Protein AF-A0A954FAM7-F1 (afdb_monomer)

Radius of gyration: 17.49 Å; Cα contacts (8 Å, |Δi|>4): 63; chains: 1; bounding box: 30×53×27 Å

Sequence (87 aa):
MNQPSPSIDSTQAMELARTAVAEKKLSESALKNLQRWVTEPQYAPYQPALLKLIEDQEFQQLDTCFWEVIPFGTGGRRGLMSELGSA

Mean predicted aligned error: 10.23 Å

Solvent-accessible surface area (backbone atoms only — not comparable to full-atom values): 5408 Å² total; per-residue (Å²): 134,85,76,70,79,41,91,63,56,73,66,57,40,51,53,52,49,51,51,31,34,76,71,68,51,27,49,70,66,31,51,56,51,48,56,49,41,74,66,43,75,89,33,54,89,49,37,51,59,53,38,32,36,54,74,70,64,40,36,61,60,53,29,50,65,51,60,67,62,66,71,93,79,83,68,97,59,86,70,71,92,71,92,71,91,80,130

Secondary structure (DSSP, 8-state):
--PPPPSS-HHHHHHHHHHHHHTTSS-HHHHHHHHHHHHSGGGTTTHHHHHHHHHTT-HHHHHHHHHT---TTS--------S----

Structure (mmCIF, N/CA/C/O backbone):
data_AF-A0A954FAM7-F1
#
_entry.id   AF-A0A954FAM7-F1
#
loop_
_atom_site.group_PDB
_atom_site.id
_atom_site.type_symbol
_atom_site.label_atom_id
_atom_site.label_alt_id
_atom_site.label_comp_id
_atom_site.label_asym_id
_atom_site.label_entity_id
_atom_site.label_seq_id
_atom_site.pdbx_PDB_ins_code
_atom_site.Cartn_x
_atom_site.Cartn_y
_atom_site.Cartn_z
_atom_site.occupancy
_atom_site.B_iso_or_equiv
_atom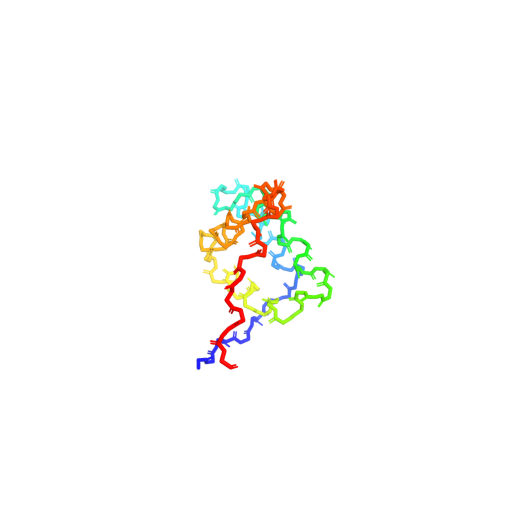_site.auth_seq_id
_atom_site.auth_comp_id
_atom_site.auth_asym_id
_atom_site.auth_atom_id
_atom_site.pdbx_PDB_model_num
ATOM 1 N N . MET A 1 1 ? -12.045 -12.179 -16.148 1.00 42.31 1 MET A N 1
ATOM 2 C CA . MET A 1 1 ? -12.177 -11.248 -15.008 1.00 42.31 1 MET A CA 1
ATOM 3 C C . MET A 1 1 ? -11.526 -9.944 -15.424 1.00 42.31 1 MET A C 1
ATOM 5 O O . MET A 1 1 ? -10.312 -9.831 -15.340 1.00 42.31 1 MET A O 1
ATOM 9 N N . ASN A 1 2 ? -12.307 -9.011 -15.967 1.00 47.94 2 ASN A N 1
ATOM 10 C CA . ASN A 1 2 ? -11.819 -7.674 -16.295 1.00 47.94 2 ASN A CA 1
ATOM 11 C C . ASN A 1 2 ? -11.907 -6.844 -15.017 1.00 47.94 2 ASN A C 1
ATOM 13 O O . ASN A 1 2 ? -12.970 -6.307 -14.718 1.00 47.94 2 ASN A O 1
ATOM 17 N N . GLN A 1 3 ? -10.828 -6.795 -14.237 1.00 56.28 3 GLN A N 1
ATOM 18 C CA . GLN A 1 3 ? -10.722 -5.748 -13.225 1.00 56.28 3 GLN A CA 1
ATOM 19 C C . GLN A 1 3 ? -1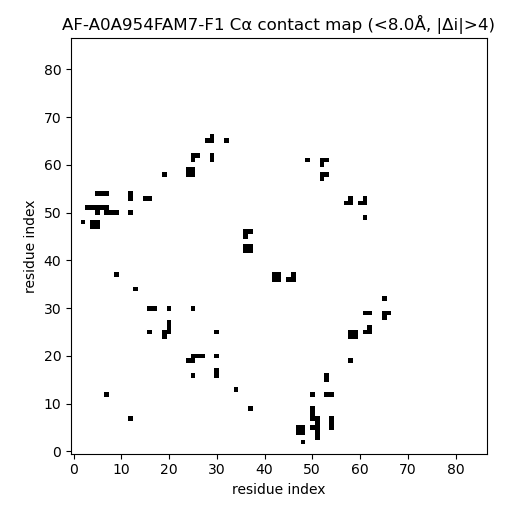0.696 -4.407 -13.978 1.00 56.28 3 GLN A C 1
ATOM 21 O O . GLN A 1 3 ? -9.939 -4.298 -14.949 1.00 56.28 3 GLN A O 1
ATOM 26 N N . PRO A 1 4 ? -11.552 -3.431 -13.627 1.00 66.69 4 PRO A N 1
ATOM 27 C CA . PRO A 1 4 ? -11.525 -2.123 -14.267 1.00 66.69 4 PRO A CA 1
ATOM 28 C C . PRO A 1 4 ? -10.128 -1.522 -14.130 1.00 66.69 4 PRO A C 1
ATOM 30 O O . PRO A 1 4 ? -9.493 -1.668 -13.085 1.00 66.69 4 PRO A O 1
ATOM 33 N N . SER A 1 5 ? -9.650 -0.854 -15.179 1.00 80.38 5 SER A N 1
ATOM 34 C CA . SER A 1 5 ? -8.438 -0.047 -15.073 1.00 80.38 5 SER A CA 1
ATOM 35 C C . SER A 1 5 ? -8.638 0.999 -13.972 1.00 80.38 5 SER A C 1
ATOM 37 O O . SER A 1 5 ? -9.712 1.605 -13.933 1.00 80.38 5 SER A O 1
ATOM 39 N N . PRO A 1 6 ? -7.652 1.206 -13.084 1.00 86.62 6 PRO A N 1
ATOM 40 C CA . PRO A 1 6 ? -7.750 2.254 -12.079 1.00 86.62 6 PRO A CA 1
ATOM 41 C C . PRO A 1 6 ? -7.886 3.613 -12.764 1.00 86.62 6 PRO A C 1
ATOM 43 O O . PRO A 1 6 ? -7.235 3.861 -13.784 1.00 86.62 6 PRO A O 1
ATOM 46 N N . SER A 1 7 ? -8.726 4.487 -12.212 1.00 92.25 7 SER A N 1
ATOM 47 C CA . SER A 1 7 ? -8.850 5.864 -12.716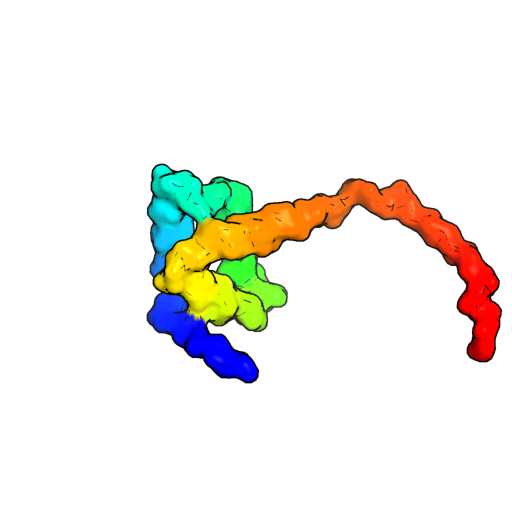 1.00 92.25 7 SER A CA 1
ATOM 48 C C . SER A 1 7 ? -7.852 6.832 -12.071 1.00 92.25 7 SER A C 1
ATOM 50 O O . SER A 1 7 ? -7.646 7.933 -12.583 1.00 92.25 7 SER A O 1
ATOM 52 N N . ILE A 1 8 ? -7.211 6.405 -10.979 1.00 92.69 8 ILE A N 1
ATOM 53 C CA . ILE A 1 8 ? -6.218 7.178 -10.229 1.00 92.69 8 ILE A CA 1
ATOM 54 C C . ILE A 1 8 ? -4.787 6.802 -10.617 1.00 92.69 8 ILE A C 1
ATOM 56 O O . ILE A 1 8 ? -4.501 5.654 -10.969 1.00 92.69 8 ILE A O 1
ATOM 60 N N . ASP A 1 9 ? -3.872 7.762 -10.501 1.00 93.50 9 ASP A N 1
ATOM 61 C CA . ASP A 1 9 ? -2.437 7.523 -10.660 1.00 93.50 9 ASP A CA 1
ATOM 62 C C . ASP A 1 9 ? -1.742 7.133 -9.337 1.00 93.50 9 ASP A C 1
ATOM 64 O O . ASP A 1 9 ? -2.336 7.111 -8.254 1.00 93.50 9 ASP A O 1
ATOM 68 N N . SER A 1 10 ? -0.446 6.813 -9.415 1.00 91.50 10 SER A N 1
ATOM 69 C CA . SER A 1 10 ? 0.362 6.458 -8.243 1.00 91.50 10 SER A CA 1
ATOM 70 C C . SER A 1 10 ? 0.486 7.590 -7.221 1.00 91.50 10 SER A C 1
ATOM 72 O O . SER A 1 10 ? 0.634 7.321 -6.032 1.00 91.50 10 SER A O 1
ATOM 74 N N . THR A 1 11 ? 0.448 8.849 -7.658 1.00 93.94 11 THR A N 1
ATOM 75 C CA . THR A 1 11 ? 0.581 10.013 -6.773 1.00 93.94 11 THR A CA 1
ATOM 76 C C . THR A 1 11 ? -0.678 10.165 -5.929 1.00 93.94 11 THR A C 1
ATOM 78 O O . THR A 1 11 ? -0.595 10.195 -4.702 1.00 93.94 11 THR A O 1
ATOM 81 N N . GLN A 1 12 ? -1.844 10.150 -6.577 1.00 95.12 12 GLN A N 1
ATOM 82 C CA . GLN A 1 12 ? -3.155 10.197 -5.934 1.00 95.12 12 GLN A CA 1
ATOM 83 C C . GLN A 1 12 ? -3.356 9.009 -4.991 1.00 95.12 12 GLN A C 1
ATOM 85 O O . GLN A 1 12 ? -3.805 9.174 -3.857 1.00 95.12 12 GLN A O 1
ATOM 90 N N . ALA A 1 13 ? -2.961 7.806 -5.415 1.00 94.44 13 ALA A N 1
ATOM 91 C CA . ALA A 1 13 ? -3.050 6.623 -4.570 1.00 94.44 13 ALA A CA 1
ATOM 92 C C . ALA A 1 13 ? -2.202 6.738 -3.293 1.00 94.44 13 ALA A C 1
ATOM 94 O O . ALA A 1 13 ? -2.638 6.322 -2.219 1.00 94.44 13 ALA A O 1
ATOM 95 N N . MET A 1 14 ? -1.014 7.345 -3.374 1.00 95.31 14 MET A N 1
ATOM 96 C CA . MET A 1 14 ? -0.171 7.582 -2.199 1.00 95.31 14 MET A CA 1
ATOM 97 C C . MET A 1 14 ? -0.765 8.624 -1.247 1.00 95.31 14 MET A C 1
ATOM 99 O O . MET A 1 14 ? -0.608 8.489 -0.033 1.00 95.31 14 MET A O 1
ATOM 103 N N . GLU A 1 15 ? -1.447 9.648 -1.759 1.00 96.19 15 GLU A N 1
ATOM 104 C CA . GLU A 1 15 ? -2.175 10.611 -0.925 1.00 96.19 15 GLU A CA 1
ATOM 105 C C . GLU A 1 15 ? -3.346 9.941 -0.194 1.00 96.19 15 GLU A C 1
ATOM 107 O O . GLU A 1 15 ? -3.461 10.068 1.028 1.00 96.19 15 GLU A O 1
ATOM 112 N N . LEU A 1 16 ? -4.154 9.148 -0.905 1.00 95.88 16 LEU A N 1
ATOM 113 C CA . LEU A 1 16 ? -5.260 8.382 -0.321 1.00 95.88 16 LEU A CA 1
ATO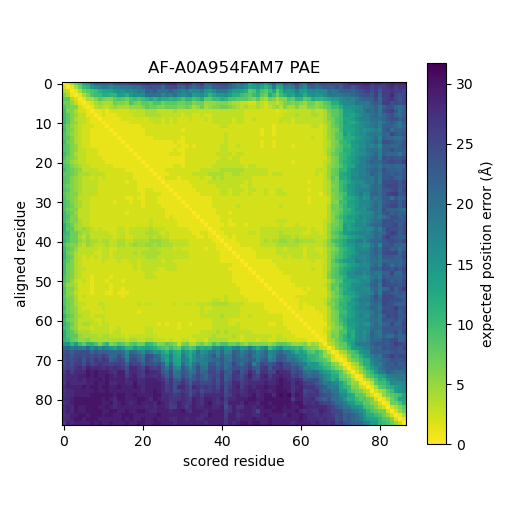M 114 C C . LEU A 1 16 ? -4.772 7.393 0.744 1.00 95.88 16 LEU A C 1
ATOM 116 O O . LEU A 1 16 ? -5.334 7.332 1.837 1.00 95.88 16 LEU A O 1
ATOM 120 N N . ALA A 1 17 ? -3.686 6.667 0.469 1.00 94.94 17 ALA A N 1
ATOM 121 C CA . ALA A 1 17 ? -3.101 5.731 1.422 1.00 94.94 17 ALA A CA 1
ATOM 122 C C . ALA A 1 17 ? -2.567 6.434 2.686 1.00 94.94 17 ALA A C 1
ATOM 124 O O . ALA A 1 17 ? -2.721 5.910 3.788 1.00 94.94 17 ALA A O 1
ATOM 125 N N . ARG A 1 18 ? -1.986 7.640 2.568 1.00 96.00 18 ARG A N 1
ATOM 126 C CA . ARG A 1 18 ? -1.571 8.446 3.736 1.00 96.00 18 ARG A CA 1
ATOM 127 C C . ARG A 1 18 ? -2.764 8.857 4.594 1.00 96.00 18 ARG A C 1
ATOM 129 O O . ARG A 1 18 ? -2.688 8.747 5.818 1.00 96.00 18 ARG A O 1
ATOM 136 N N . THR A 1 19 ? -3.857 9.288 3.968 1.00 96.69 19 THR A N 1
ATOM 137 C CA . THR A 1 19 ? -5.107 9.605 4.675 1.00 96.69 19 THR A CA 1
ATOM 138 C C . THR A 1 19 ? -5.663 8.368 5.379 1.00 96.69 19 THR A C 1
ATOM 140 O O . THR A 1 19 ? -5.986 8.435 6.562 1.00 96.69 19 THR A O 1
ATOM 143 N N . ALA A 1 20 ? -5.676 7.208 4.715 1.00 95.69 20 ALA A N 1
ATOM 144 C CA . ALA A 1 20 ? -6.131 5.952 5.310 1.00 95.69 20 ALA A CA 1
ATOM 145 C C . ALA A 1 20 ? -5.303 5.530 6.537 1.00 95.69 20 ALA A C 1
ATOM 147 O O . ALA A 1 20 ? -5.866 5.033 7.512 1.00 95.69 20 ALA A O 1
ATOM 148 N N . VAL A 1 21 ? -3.985 5.765 6.532 1.00 96.00 21 VAL A N 1
ATOM 149 C CA . VAL A 1 21 ? -3.130 5.554 7.714 1.00 96.00 21 VAL A CA 1
ATOM 150 C C . VAL A 1 21 ? -3.498 6.510 8.850 1.00 96.00 21 VAL A C 1
ATOM 152 O O . VAL A 1 21 ? -3.640 6.071 9.991 1.00 96.00 21 VAL A O 1
ATOM 155 N N . ALA A 1 22 ? -3.706 7.799 8.557 1.00 96.19 22 ALA A N 1
ATOM 156 C CA . ALA A 1 22 ? -4.124 8.781 9.563 1.00 96.19 22 ALA A CA 1
ATOM 157 C C . ALA A 1 22 ? -5.486 8.425 10.192 1.00 96.19 22 ALA A C 1
ATOM 159 O O . ALA A 1 22 ? -5.689 8.606 11.393 1.00 96.19 22 ALA A O 1
ATOM 160 N N . GLU A 1 23 ? -6.390 7.848 9.399 1.00 96.12 23 GLU A N 1
ATOM 161 C CA . GLU A 1 23 ? -7.692 7.332 9.835 1.00 96.12 23 GLU A CA 1
ATOM 162 C C . GLU A 1 23 ? -7.633 5.928 10.463 1.00 96.12 23 GLU A C 1
ATOM 164 O O . GLU A 1 23 ? -8.668 5.397 10.866 1.00 96.12 23 GLU A O 1
ATOM 169 N N . LYS A 1 24 ? -6.444 5.316 10.572 1.00 94.38 24 LYS A N 1
ATOM 170 C CA . LYS A 1 24 ? -6.228 3.946 11.081 1.00 94.38 24 LYS A CA 1
ATOM 171 C C . LYS A 1 24 ? -6.962 2.849 10.291 1.00 94.38 24 LYS A C 1
ATOM 173 O O . LYS A 1 24 ? -7.251 1.788 10.837 1.00 94.38 24 LYS A O 1
ATOM 178 N N . LYS A 1 25 ? -7.248 3.092 9.010 1.00 94.50 25 LYS A N 1
ATOM 179 C CA . LYS A 1 25 ? -7.820 2.115 8.063 1.00 94.50 25 LYS A CA 1
ATOM 180 C C . LYS A 1 25 ? -6.756 1.276 7.350 1.00 94.50 25 LYS A C 1
ATOM 182 O O . LYS A 1 25 ? -7.077 0.225 6.809 1.00 94.50 25 LYS A O 1
ATOM 187 N N . LEU A 1 26 ? -5.512 1.752 7.335 1.00 94.12 26 LEU A N 1
ATOM 188 C CA . LEU A 1 26 ?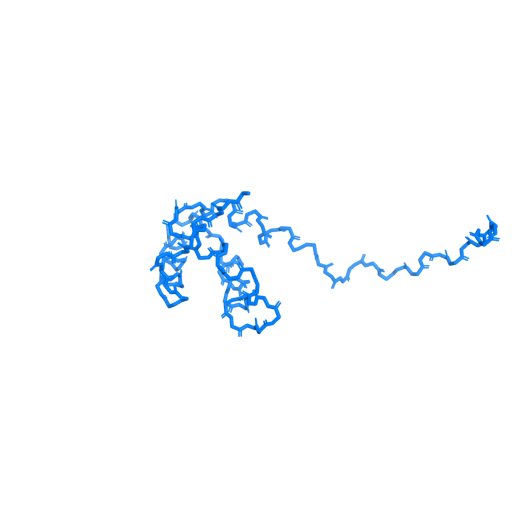 -4.351 1.096 6.735 1.00 94.12 26 LEU A CA 1
ATOM 189 C C . LEU A 1 26 ? -3.180 1.156 7.722 1.00 94.12 26 LEU A C 1
ATOM 191 O O . LEU A 1 26 ? -3.005 2.169 8.403 1.00 94.12 26 LEU A O 1
ATOM 195 N N . SER A 1 27 ? -2.359 0.108 7.810 1.00 93.69 27 SER A N 1
ATOM 196 C CA . SER A 1 27 ? -1.171 0.144 8.665 1.00 93.69 27 SER A CA 1
ATOM 197 C C . SER A 1 27 ? -0.049 0.997 8.058 1.00 93.69 27 SER A C 1
ATOM 199 O O . SER A 1 27 ? 0.134 1.077 6.840 1.00 93.69 27 SER A O 1
ATOM 201 N N . GLU A 1 28 ? 0.788 1.595 8.911 1.00 92.25 28 GLU A N 1
ATOM 202 C CA . GLU A 1 28 ? 2.006 2.285 8.456 1.00 92.25 28 GLU A CA 1
ATOM 203 C C . GLU A 1 28 ? 2.962 1.344 7.700 1.00 92.25 28 GLU A C 1
ATOM 205 O O . GLU A 1 28 ? 3.672 1.770 6.785 1.00 92.25 28 GLU A O 1
ATOM 210 N N . SER A 1 29 ? 2.990 0.057 8.064 1.00 90.44 29 SER A N 1
ATOM 211 C CA . SER A 1 29 ? 3.754 -0.980 7.360 1.00 90.44 29 SER A CA 1
ATOM 212 C C . SER A 1 29 ? 3.244 -1.210 5.941 1.00 90.44 29 SER A C 1
ATOM 214 O O . SER A 1 29 ? 4.053 -1.284 5.014 1.00 90.44 29 SER A O 1
ATOM 216 N N . ALA A 1 30 ? 1.925 -1.266 5.752 1.00 91.38 30 ALA A N 1
ATOM 217 C CA . ALA A 1 30 ? 1.326 -1.400 4.432 1.00 91.38 30 ALA A CA 1
ATOM 218 C C . ALA A 1 30 ? 1.624 -0.183 3.553 1.00 91.38 30 ALA A C 1
ATOM 220 O O . ALA A 1 30 ? 1.994 -0.359 2.397 1.00 91.38 30 ALA A O 1
ATOM 221 N N . LEU A 1 31 ? 1.592 1.038 4.101 1.00 93.38 31 LEU A N 1
ATOM 222 C CA . LEU A 1 31 ? 1.988 2.242 3.358 1.00 93.38 31 LEU A CA 1
ATOM 223 C C . LEU A 1 31 ? 3.453 2.186 2.883 1.00 93.38 31 LEU A C 1
ATOM 225 O O . LEU A 1 31 ? 3.749 2.550 1.744 1.00 93.38 31 LEU A O 1
ATOM 229 N N . LYS A 1 32 ? 4.376 1.701 3.726 1.00 91.62 32 LYS A N 1
ATOM 230 C CA . LYS A 1 32 ? 5.791 1.519 3.345 1.00 91.62 32 LYS A CA 1
ATOM 231 C C . LYS A 1 32 ? 5.958 0.476 2.239 1.00 91.62 32 LYS A C 1
ATOM 233 O O . LYS A 1 32 ? 6.735 0.693 1.310 1.00 91.62 32 LYS A O 1
ATOM 238 N N . ASN A 1 33 ? 5.235 -0.641 2.317 1.00 90.00 33 ASN A N 1
ATOM 239 C CA . ASN A 1 33 ? 5.262 -1.661 1.270 1.00 90.00 33 ASN A CA 1
ATOM 240 C C . ASN A 1 33 ? 4.646 -1.138 -0.032 1.00 90.00 33 ASN A C 1
ATOM 242 O O . ASN A 1 33 ? 5.258 -1.278 -1.087 1.00 90.00 33 ASN A O 1
ATOM 246 N N . LEU A 1 34 ? 3.508 -0.447 0.041 1.00 91.69 34 LEU A N 1
ATOM 247 C CA . LEU A 1 34 ? 2.867 0.181 -1.110 1.00 91.69 34 LEU A CA 1
ATOM 248 C C . LEU A 1 34 ? 3.825 1.127 -1.840 1.00 91.69 34 LEU A C 1
ATOM 250 O O . LEU A 1 34 ? 3.941 1.039 -3.059 1.00 91.69 34 LEU A O 1
ATOM 254 N N . GLN A 1 35 ? 4.575 1.957 -1.106 1.00 92.19 35 GLN A N 1
ATOM 255 C CA . GLN A 1 35 ? 5.573 2.857 -1.691 1.00 92.19 35 GLN A CA 1
ATOM 256 C C . GLN A 1 35 ? 6.612 2.104 -2.539 1.00 92.19 35 GLN A C 1
ATOM 258 O O . GLN A 1 35 ? 6.985 2.561 -3.619 1.00 92.19 35 GLN A O 1
ATOM 263 N N . ARG A 1 36 ? 7.062 0.931 -2.084 1.00 90.50 36 ARG A N 1
ATOM 264 C CA . ARG A 1 36 ? 7.989 0.082 -2.846 1.00 90.50 36 ARG A CA 1
ATOM 265 C C . ARG A 1 36 ? 7.329 -0.500 -4.091 1.00 90.50 36 ARG A C 1
ATOM 267 O O . ARG A 1 36 ? 7.938 -0.528 -5.153 1.00 90.50 36 ARG A O 1
ATOM 274 N N . TRP A 1 37 ? 6.069 -0.912 -3.988 1.00 92.38 37 TRP A N 1
ATOM 275 C CA . TRP A 1 37 ? 5.350 -1.555 -5.089 1.00 92.38 37 TRP A CA 1
ATOM 276 C C . TRP A 1 37 ? 4.974 -0.586 -6.214 1.00 92.38 37 TRP A C 1
ATOM 278 O O . TRP A 1 37 ? 4.973 -0.961 -7.385 1.00 92.38 37 TRP A O 1
ATOM 288 N N . VAL A 1 38 ? 4.717 0.680 -5.890 1.00 90.12 38 VAL A N 1
ATOM 289 C CA . VAL A 1 38 ? 4.454 1.707 -6.910 1.00 90.12 38 VAL A CA 1
ATOM 290 C C . VAL A 1 38 ? 5.729 2.268 -7.552 1.00 90.12 38 VAL A C 1
ATOM 292 O O . VAL A 1 38 ? 5.644 2.897 -8.601 1.00 90.12 38 VAL A O 1
ATOM 295 N N . THR A 1 39 ? 6.911 2.040 -6.964 1.00 88.62 39 THR A N 1
ATOM 296 C CA . THR A 1 39 ? 8.189 2.580 -7.472 1.00 88.62 39 THR A CA 1
ATOM 297 C C . THR A 1 39 ? 9.094 1.537 -8.125 1.00 88.62 39 THR A C 1
ATOM 299 O O . THR A 1 39 ? 9.746 1.844 -9.123 1.00 88.62 39 THR A O 1
ATOM 302 N N . GLU A 1 40 ? 9.157 0.310 -7.602 1.00 88.81 40 GLU A N 1
ATOM 303 C CA . GLU A 1 40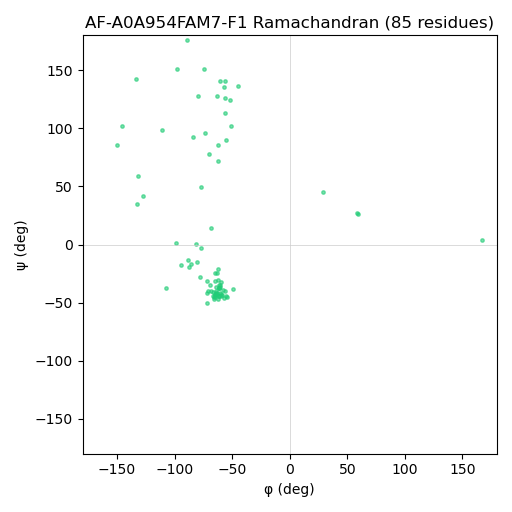 ? 10.034 -0.732 -8.142 1.00 88.81 40 GLU A CA 1
ATOM 304 C C . GLU A 1 40 ? 9.398 -1.380 -9.399 1.00 88.81 40 GLU A C 1
ATOM 306 O O . GLU A 1 40 ? 8.262 -1.868 -9.349 1.00 88.81 40 GLU A O 1
ATOM 311 N N . PRO A 1 41 ? 10.121 -1.454 -10.535 1.00 87.50 41 PRO A N 1
ATOM 312 C CA . PRO A 1 41 ? 9.561 -1.878 -11.825 1.00 87.50 41 PRO A CA 1
ATOM 313 C C . PRO A 1 41 ? 9.097 -3.340 -11.845 1.00 87.50 41 PRO A C 1
ATOM 315 O O . PRO A 1 41 ? 8.203 -3.695 -12.609 1.00 87.50 41 PRO A O 1
ATOM 318 N N . GLN A 1 42 ? 9.656 -4.192 -10.982 1.00 87.56 42 GLN A N 1
ATOM 319 C CA . GLN A 1 42 ? 9.250 -5.595 -10.849 1.00 87.56 42 GLN A CA 1
ATOM 320 C C . GLN A 1 42 ? 7.789 -5.769 -10.405 1.00 87.56 42 GLN A C 1
ATOM 322 O O . GLN A 1 42 ? 7.205 -6.825 -10.643 1.00 87.56 42 GLN A O 1
ATOM 327 N N . TYR A 1 43 ? 7.189 -4.742 -9.791 1.00 88.19 43 TYR A N 1
ATOM 328 C CA . TYR A 1 43 ? 5.790 -4.771 -9.371 1.00 88.19 43 TYR A CA 1
ATOM 329 C C . TYR A 1 43 ? 4.846 -4.061 -10.345 1.00 88.19 43 TYR A C 1
ATOM 331 O O . TYR A 1 43 ? 3.641 -4.049 -10.100 1.00 88.19 43 TYR A O 1
ATOM 339 N N . ALA A 1 44 ? 5.349 -3.514 -11.459 1.00 88.62 44 ALA A N 1
ATOM 340 C CA . ALA A 1 44 ? 4.533 -2.832 -12.467 1.00 88.62 44 ALA A CA 1
ATOM 341 C C . ALA A 1 44 ? 3.288 -3.634 -12.914 1.00 88.62 44 ALA A C 1
ATOM 343 O O . ALA A 1 44 ? 2.224 -3.026 -13.034 1.00 88.62 44 ALA A O 1
ATOM 344 N N . PRO A 1 45 ? 3.336 -4.978 -13.072 1.00 89.44 45 PRO A N 1
ATOM 345 C CA . PRO A 1 45 ? 2.141 -5.761 -13.404 1.00 89.44 45 PRO A CA 1
ATOM 346 C C . PRO A 1 45 ? 1.036 -5.734 -12.334 1.00 89.44 45 PRO A C 1
ATOM 348 O O . PRO A 1 45 ? -0.130 -5.939 -12.660 1.00 89.44 45 PRO A O 1
ATOM 351 N N . TYR A 1 46 ? 1.382 -5.485 -11.067 1.00 88.19 46 TYR A N 1
ATOM 352 C CA . TYR A 1 46 ? 0.444 -5.463 -9.937 1.00 88.19 46 TYR A CA 1
ATOM 353 C C . TYR A 1 46 ? -0.071 -4.060 -9.611 1.00 88.19 46 TYR A C 1
ATOM 355 O O . TYR A 1 46 ? -1.091 -3.929 -8.935 1.00 88.19 46 TYR A O 1
ATOM 363 N N . GLN A 1 47 ? 0.604 -3.012 -10.096 1.00 90.19 47 GLN A N 1
ATOM 364 C CA . GLN A 1 47 ? 0.221 -1.627 -9.824 1.00 90.19 47 GLN A CA 1
ATOM 365 C C . GLN A 1 47 ? -1.239 -1.335 -10.193 1.00 90.19 47 GLN A C 1
ATOM 367 O O . GLN A 1 47 ? -1.934 -0.793 -9.337 1.00 90.19 47 GLN A O 1
ATOM 372 N N . PRO A 1 48 ? -1.775 -1.750 -11.362 1.00 91.12 48 PRO A N 1
ATOM 373 C CA . PRO A 1 48 ? -3.169 -1.465 -11.688 1.00 91.12 48 PRO A CA 1
ATOM 374 C C . PRO A 1 48 ? -4.169 -2.011 -10.660 1.00 91.12 48 PRO A C 1
ATOM 376 O O . PRO A 1 48 ? -5.131 -1.334 -10.312 1.00 91.12 48 PRO A O 1
ATOM 379 N N . ALA A 1 49 ? -3.917 -3.213 -10.133 1.00 90.56 49 ALA A N 1
ATOM 380 C CA . ALA A 1 49 ? -4.768 -3.830 -9.120 1.00 90.56 49 ALA A CA 1
ATOM 381 C C . ALA A 1 49 ? -4.644 -3.132 -7.755 1.00 90.56 49 ALA A C 1
ATOM 383 O O . ALA A 1 49 ? -5.651 -2.911 -7.087 1.00 90.56 49 ALA A O 1
ATOM 384 N N . LEU A 1 50 ? -3.429 -2.739 -7.358 1.00 90.81 50 LEU A N 1
ATOM 385 C CA . LEU A 1 50 ? -3.201 -1.984 -6.121 1.00 90.81 50 LEU A CA 1
ATOM 386 C C . LEU A 1 50 ? -3.898 -0.623 -6.145 1.00 90.81 50 LEU A C 1
ATOM 388 O O . LEU A 1 50 ? -4.569 -0.258 -5.184 1.00 90.81 50 LEU A O 1
ATOM 392 N N . LEU A 1 51 ? -3.758 0.115 -7.249 1.00 93.62 51 LEU A N 1
ATOM 393 C CA . LEU A 1 51 ? -4.410 1.412 -7.420 1.00 93.62 51 LEU A CA 1
ATOM 394 C C . LEU A 1 51 ? -5.933 1.264 -7.362 1.00 93.62 51 LEU A C 1
ATOM 396 O O . LEU A 1 51 ? -6.590 2.086 -6.735 1.00 93.62 51 LEU A O 1
ATOM 400 N N . LYS A 1 52 ? -6.484 0.179 -7.921 1.00 92.75 52 LYS A N 1
ATOM 401 C CA . LYS A 1 52 ? -7.921 -0.093 -7.860 1.00 92.75 52 LYS A CA 1
ATOM 402 C C . LYS A 1 52 ? -8.419 -0.349 -6.435 1.00 92.75 52 LYS A C 1
ATOM 404 O O . LYS A 1 52 ? -9.444 0.198 -6.054 1.00 92.75 52 LYS A O 1
ATOM 409 N N . LEU A 1 53 ? -7.680 -1.114 -5.628 1.00 92.25 53 LEU A N 1
ATOM 410 C CA . LEU A 1 53 ? -8.025 -1.328 -4.213 1.00 92.25 53 LEU A CA 1
ATOM 411 C C . LEU A 1 53 ? -8.027 -0.015 -3.417 1.00 92.25 53 LEU A C 1
ATOM 413 O O . LEU A 1 53 ? -8.862 0.182 -2.541 1.00 92.25 53 LEU A O 1
ATOM 417 N N . ILE A 1 54 ? -7.099 0.892 -3.727 1.00 94.12 54 ILE A N 1
ATOM 418 C CA . ILE A 1 54 ? -7.012 2.208 -3.081 1.00 94.12 54 ILE A CA 1
ATOM 419 C C . ILE A 1 54 ? -8.155 3.122 -3.538 1.00 94.12 54 ILE A C 1
ATOM 421 O O . ILE A 1 54 ? -8.746 3.813 -2.711 1.00 94.12 54 ILE A O 1
ATOM 425 N N . GLU A 1 55 ? -8.480 3.102 -4.832 1.00 94.62 55 GLU A N 1
ATOM 426 C CA . GLU A 1 55 ? -9.618 3.818 -5.418 1.00 94.62 55 GLU A CA 1
ATOM 427 C C . GLU A 1 55 ? -10.948 3.377 -4.792 1.00 94.62 55 GLU A C 1
ATOM 429 O O . GLU A 1 55 ? -11.763 4.217 -4.412 1.00 94.62 55 GLU A O 1
ATOM 434 N N . ASP A 1 56 ? -11.126 2.068 -4.608 1.00 94.19 56 ASP A N 1
ATOM 435 C CA . ASP A 1 56 ? -12.319 1.476 -3.993 1.00 94.19 56 ASP A CA 1
ATOM 436 C C . ASP A 1 56 ? -12.350 1.617 -2.463 1.00 94.19 56 ASP A C 1
ATOM 438 O O . ASP A 1 56 ? -13.327 1.231 -1.827 1.00 94.19 56 ASP A O 1
ATOM 442 N N . GLN A 1 57 ? -11.301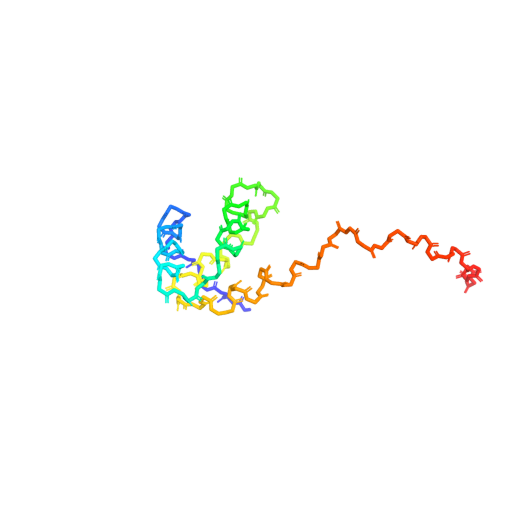 2.185 -1.857 1.00 93.88 57 GLN A N 1
ATOM 443 C CA . GLN A 1 57 ? -11.125 2.287 -0.404 1.00 93.88 57 GLN A CA 1
ATOM 444 C C . GLN A 1 57 ? -11.123 0.928 0.321 1.00 93.88 57 GLN A C 1
ATOM 446 O O . GLN A 1 57 ? -11.394 0.855 1.522 1.00 93.88 57 GLN A O 1
ATOM 451 N N . GLU A 1 58 ? -10.732 -0.141 -0.374 1.00 94.56 58 GLU A N 1
ATOM 452 C CA . GLU A 1 58 ? -10.580 -1.507 0.146 1.00 94.56 58 GLU A CA 1
ATOM 453 C C . GLU A 1 58 ? -9.278 -1.649 0.963 1.00 94.56 58 GLU A C 1
ATOM 455 O O . GLU A 1 58 ? -8.454 -2.549 0.768 1.00 94.56 58 GLU A O 1
ATOM 460 N N . PHE A 1 59 ? -9.056 -0.722 1.902 1.00 93.19 59 PHE A N 1
ATOM 461 C CA . PHE A 1 59 ? -7.816 -0.615 2.673 1.00 93.19 59 PHE A CA 1
ATOM 462 C C . PHE A 1 59 ? -7.569 -1.822 3.575 1.00 93.19 59 PHE A C 1
ATOM 464 O O . PHE A 1 59 ? -6.420 -2.198 3.763 1.00 93.19 59 PHE A O 1
ATOM 471 N N . GLN A 1 60 ? -8.618 -2.469 4.088 1.00 90.75 60 GLN A N 1
ATOM 472 C CA . GLN A 1 60 ? -8.474 -3.683 4.894 1.00 90.75 60 GLN A CA 1
ATOM 473 C C . GLN A 1 60 ? -7.939 -4.857 4.060 1.00 90.7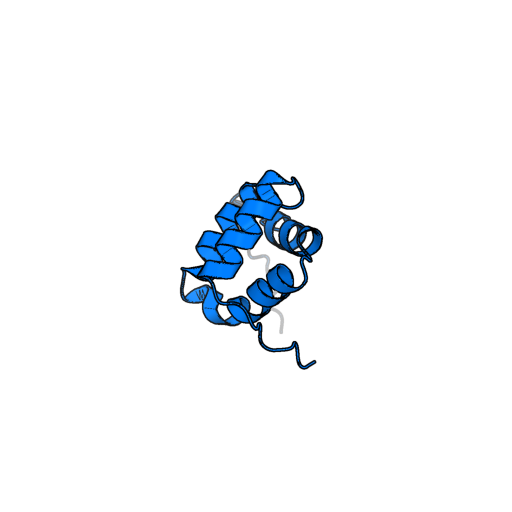5 60 GLN A C 1
ATOM 475 O O . GLN A 1 60 ? -7.080 -5.613 4.522 1.00 90.75 60 GLN A O 1
ATOM 480 N N . GLN A 1 61 ? -8.424 -5.005 2.824 1.00 90.19 61 GLN A N 1
ATOM 481 C CA . GLN A 1 61 ? -7.916 -6.010 1.896 1.00 90.19 61 GLN A CA 1
ATOM 482 C C . GLN A 1 61 ? -6.466 -5.699 1.518 1.00 90.19 61 GLN A C 1
ATOM 484 O O . GLN A 1 61 ? -5.615 -6.586 1.573 1.00 90.19 61 GLN A O 1
ATOM 489 N N . LEU A 1 62 ? -6.171 -4.432 1.212 1.00 90.69 62 LEU A N 1
ATOM 490 C CA . LEU A 1 62 ? -4.816 -3.965 0.931 1.00 90.69 62 LEU A CA 1
ATOM 491 C C . LEU A 1 62 ? -3.855 -4.248 2.099 1.00 90.69 62 LEU A C 1
ATOM 493 O O . LEU A 1 62 ? -2.756 -4.757 1.886 1.00 90.69 62 LEU A O 1
ATOM 497 N N . ASP A 1 63 ? -4.276 -3.957 3.330 1.00 89.62 63 ASP A N 1
ATOM 498 C CA . ASP A 1 63 ? -3.495 -4.197 4.546 1.00 89.62 63 ASP A CA 1
ATOM 499 C C . ASP A 1 63 ? -3.228 -5.692 4.746 1.00 89.62 63 ASP A C 1
ATOM 501 O O . ASP A 1 63 ? -2.099 -6.085 5.026 1.00 89.62 63 ASP A O 1
ATOM 505 N N . THR A 1 64 ? -4.232 -6.537 4.498 1.00 88.81 64 THR A N 1
ATOM 506 C CA . THR A 1 64 ? -4.102 -8.001 4.565 1.00 88.81 64 THR A CA 1
ATOM 507 C C . THR A 1 64 ? -3.073 -8.519 3.556 1.00 88.81 64 THR A C 1
ATOM 509 O O . THR A 1 64 ? -2.204 -9.311 3.920 1.00 88.81 64 THR A O 1
ATOM 512 N N . CYS A 1 65 ? -3.100 -8.024 2.313 1.00 85.88 65 CYS A N 1
ATOM 513 C CA . CYS A 1 65 ? -2.118 -8.389 1.287 1.00 85.88 65 CYS A CA 1
ATOM 514 C C . CYS A 1 65 ? -0.681 -8.011 1.681 1.00 85.88 65 CYS A C 1
ATOM 516 O O . CYS A 1 65 ? 0.261 -8.729 1.354 1.00 85.88 65 CYS A O 1
ATOM 518 N N . PHE A 1 66 ? -0.497 -6.895 2.391 1.00 84.94 66 PHE A N 1
ATOM 519 C CA . PHE A 1 66 ? 0.818 -6.473 2.879 1.00 84.94 66 PHE A CA 1
ATOM 520 C C . PHE A 1 66 ? 1.211 -7.090 4.226 1.00 84.94 66 PHE A C 1
ATOM 522 O O . PHE A 1 66 ? 2.395 -7.076 4.571 1.00 84.94 66 PHE A O 1
ATOM 529 N N . TRP A 1 67 ? 0.256 -7.636 4.976 1.00 74.50 67 TRP A N 1
ATOM 530 C CA . TRP A 1 67 ? 0.499 -8.381 6.208 1.00 74.50 67 TRP A CA 1
ATOM 531 C C . TRP A 1 67 ? 0.983 -9.811 5.929 1.00 74.50 67 TRP A C 1
ATOM 533 O O . TRP A 1 67 ? 1.808 -10.332 6.675 1.00 74.50 67 TRP A O 1
ATOM 543 N N . GLU A 1 68 ? 0.602 -10.396 4.786 1.00 58.28 68 GLU A N 1
ATOM 544 C CA . GLU A 1 68 ? 1.180 -11.644 4.253 1.00 58.28 68 GLU A CA 1
ATOM 545 C C . GLU A 1 68 ? 2.641 -11.515 3.775 1.00 58.28 68 GLU A C 1
ATOM 547 O O . GLU A 1 68 ? 3.180 -12.427 3.142 1.00 58.28 68 GLU A O 1
ATOM 552 N N . VAL A 1 69 ? 3.353 -10.436 4.126 1.00 53.03 69 VAL A N 1
ATOM 553 C CA . VAL A 1 69 ? 4.820 -10.455 4.105 1.00 53.03 69 VAL A CA 1
ATOM 554 C C . VAL A 1 69 ? 5.295 -11.360 5.244 1.00 53.03 69 VAL A C 1
ATOM 556 O O . VAL A 1 69 ? 5.749 -10.920 6.300 1.00 53.03 69 VAL A O 1
ATOM 559 N N . ILE A 1 70 ? 5.213 -12.670 5.004 1.00 52.59 70 ILE A N 1
ATOM 560 C CA . ILE A 1 70 ? 6.053 -13.654 5.674 1.00 52.59 70 ILE A CA 1
ATOM 561 C C . ILE A 1 70 ? 7.486 -13.148 5.482 1.00 52.59 70 ILE A C 1
ATOM 563 O O . ILE A 1 70 ? 7.887 -12.906 4.338 1.00 52.59 70 ILE A O 1
ATOM 567 N N . PRO A 1 71 ? 8.274 -12.944 6.551 1.00 45.28 71 PRO A N 1
ATOM 568 C CA . PRO A 1 71 ? 9.657 -12.541 6.390 1.00 45.28 71 PRO A CA 1
ATOM 569 C C . PRO A 1 71 ? 10.347 -13.586 5.511 1.00 45.28 71 PRO A C 1
ATOM 571 O O . PRO A 1 71 ? 10.527 -14.737 5.917 1.00 45.28 71 PRO A O 1
ATOM 574 N N . PHE A 1 72 ? 10.747 -13.192 4.302 1.00 46.47 72 PHE A N 1
ATOM 575 C CA . PHE A 1 72 ? 11.754 -13.920 3.539 1.00 46.47 72 PHE A CA 1
ATOM 576 C C . PHE A 1 72 ? 13.042 -13.865 4.375 1.00 46.47 72 PHE A C 1
ATOM 578 O O . PHE A 1 72 ? 13.830 -12.931 4.259 1.00 46.47 72 PHE A O 1
ATOM 585 N N . GLY A 1 73 ? 13.197 -14.802 5.321 1.00 43.62 73 GLY A N 1
ATOM 586 C CA . GLY A 1 73 ? 14.281 -14.721 6.299 1.00 43.62 73 GLY A CA 1
ATOM 587 C C . GLY A 1 73 ? 14.259 -15.621 7.541 1.00 43.62 73 GLY A C 1
ATOM 588 O O . GLY A 1 73 ? 15.178 -15.491 8.340 1.00 43.62 73 GLY A O 1
ATOM 589 N N . THR A 1 74 ? 13.315 -16.547 7.745 1.00 54.19 74 THR A N 1
ATOM 590 C CA . THR A 1 74 ? 13.387 -17.514 8.877 1.00 54.19 74 THR A CA 1
ATOM 591 C C . THR A 1 74 ? 13.239 -18.971 8.435 1.00 54.19 74 THR A C 1
ATOM 593 O O . THR A 1 74 ? 12.602 -19.793 9.084 1.00 54.19 74 THR A O 1
ATOM 596 N N . GLY A 1 75 ? 13.888 -19.311 7.321 1.00 43.41 75 GLY A N 1
ATOM 597 C CA . GLY A 1 75 ? 13.945 -20.665 6.768 1.00 43.41 75 GLY A CA 1
ATOM 598 C C . GLY A 1 75 ? 15.352 -21.095 6.375 1.00 43.41 75 GLY A C 1
ATOM 599 O O . GLY A 1 75 ? 15.525 -21.811 5.396 1.00 43.41 75 GLY A O 1
ATOM 600 N N . GLY A 1 76 ? 16.369 -20.668 7.126 1.00 48.66 76 GLY A N 1
ATOM 601 C CA . GLY A 1 76 ? 17.669 -21.332 7.156 1.00 48.66 76 GLY A CA 1
ATOM 602 C C . GLY A 1 76 ? 17.527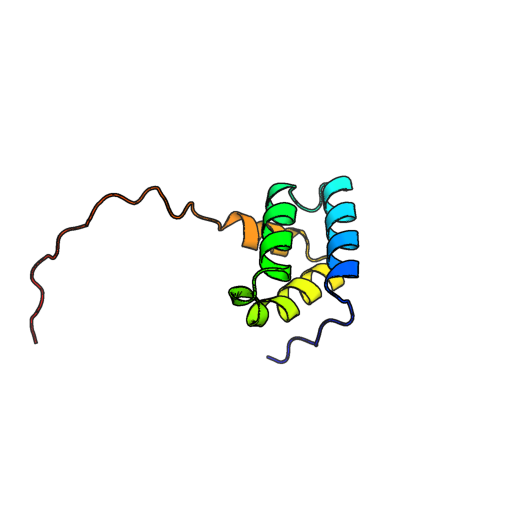 -22.756 7.695 1.00 48.66 76 GLY A C 1
ATOM 603 O O . GLY A 1 76 ? 17.927 -23.041 8.814 1.00 48.66 76 GLY A O 1
ATOM 604 N N . ARG A 1 77 ? 16.937 -23.644 6.896 1.00 55.78 77 ARG A N 1
ATOM 605 C CA . ARG A 1 77 ? 17.103 -25.092 6.919 1.00 55.78 77 ARG A CA 1
ATOM 606 C C . ARG A 1 77 ? 16.994 -25.512 5.467 1.00 55.78 77 ARG A C 1
ATOM 608 O O . ARG A 1 77 ? 15.902 -25.579 4.915 1.00 55.78 77 ARG A O 1
ATOM 615 N N . ARG A 1 78 ? 18.141 -25.778 4.843 1.00 63.12 78 ARG A N 1
ATOM 616 C CA . ARG A 1 78 ? 18.202 -26.689 3.702 1.00 63.12 78 ARG A CA 1
ATOM 617 C C . ARG A 1 78 ? 17.588 -28.003 4.196 1.00 63.12 78 ARG A C 1
ATOM 619 O O . ARG A 1 78 ? 18.282 -28.801 4.817 1.00 63.12 78 ARG A O 1
ATOM 626 N N . GLY A 1 79 ? 16.271 -28.158 4.052 1.00 45.75 79 GLY A N 1
ATOM 627 C CA . GLY A 1 79 ? 15.628 -29.458 4.165 1.00 45.75 79 GLY A CA 1
ATOM 628 C C . GLY A 1 79 ? 16.321 -30.344 3.144 1.00 45.75 79 GLY A C 1
ATOM 629 O O . GLY A 1 79 ? 16.510 -29.915 2.007 1.00 45.75 79 GLY A O 1
ATOM 630 N N . LEU A 1 80 ? 16.830 -31.484 3.602 1.00 49.69 80 LEU A N 1
ATOM 631 C CA . LEU A 1 80 ? 17.682 -32.369 2.826 1.00 49.69 80 LEU A CA 1
ATOM 632 C C . LEU A 1 80 ? 17.131 -32.569 1.408 1.00 49.69 80 LEU A C 1
ATOM 634 O O . LEU A 1 80 ? 15.946 -32.846 1.232 1.00 49.69 80 LEU A O 1
ATOM 638 N N . MET A 1 81 ? 18.022 -32.528 0.414 1.00 49.44 81 MET A N 1
ATOM 639 C CA . MET A 1 81 ? 17.866 -33.397 -0.749 1.00 49.44 81 MET A CA 1
ATOM 640 C C . MET A 1 81 ? 17.662 -34.819 -0.213 1.00 49.44 81 MET A C 1
ATOM 642 O O . MET A 1 81 ? 18.618 -35.445 0.236 1.00 49.44 81 MET A O 1
ATOM 646 N N . SER A 1 82 ? 16.422 -35.298 -0.196 1.00 43.75 82 SER A N 1
ATOM 647 C CA . SER A 1 82 ? 16.105 -36.697 0.064 1.00 43.75 82 SER A CA 1
ATOM 648 C C . SER A 1 82 ? 15.588 -37.306 -1.235 1.00 43.75 82 SER A C 1
ATOM 650 O O . SER A 1 82 ? 14.477 -37.036 -1.677 1.00 43.75 82 SER A O 1
ATOM 652 N N . GLU A 1 83 ? 16.512 -37.995 -1.903 1.00 53.59 83 GLU A N 1
ATOM 653 C CA . GLU A 1 83 ? 16.388 -39.291 -2.589 1.00 53.59 83 GLU A CA 1
ATOM 654 C C . GLU A 1 83 ? 15.046 -39.743 -3.193 1.00 53.59 83 GLU A C 1
ATOM 656 O O . GLU A 1 83 ? 14.703 -40.913 -3.086 1.00 53.59 83 GLU A O 1
ATOM 661 N N . LEU A 1 84 ? 14.312 -38.899 -3.915 1.00 48.50 84 LEU A N 1
ATOM 662 C CA . LEU A 1 84 ? 13.303 -39.396 -4.864 1.00 48.50 84 LEU A CA 1
ATOM 663 C C . LEU A 1 84 ? 13.438 -38.717 -6.228 1.00 48.50 84 LEU A C 1
ATOM 665 O O . LEU A 1 84 ? 12.515 -38.116 -6.766 1.00 48.50 84 LEU A O 1
ATOM 669 N N . GLY A 1 85 ? 14.626 -38.890 -6.809 1.00 39.53 85 GLY A N 1
ATOM 670 C CA . GLY A 1 85 ? 14.714 -39.260 -8.214 1.00 39.53 85 GLY A CA 1
ATOM 671 C C . GLY A 1 85 ? 14.308 -40.728 -8.337 1.00 39.53 85 GLY A C 1
ATOM 672 O O . GLY A 1 85 ? 15.098 -41.630 -8.076 1.00 39.53 85 GLY A O 1
ATOM 673 N N . SER A 1 86 ? 13.045 -40.958 -8.669 1.00 44.16 86 SER A N 1
ATOM 674 C CA . SER A 1 86 ? 12.544 -42.222 -9.206 1.00 44.16 86 SER A CA 1
ATOM 675 C C . SER A 1 86 ? 11.365 -41.906 -10.116 1.00 44.16 86 SER A C 1
ATOM 677 O O . SER A 1 86 ? 10.223 -41.863 -9.667 1.00 44.16 86 SER A O 1
ATOM 679 N N . ALA A 1 87 ? 11.681 -41.605 -11.373 1.00 47.78 87 ALA A N 1
ATOM 680 C CA . ALA A 1 87 ? 11.161 -42.284 -12.561 1.00 47.78 87 ALA A CA 1
ATOM 681 C C . ALA A 1 87 ? 11.978 -41.823 -13.775 1.00 47.78 87 ALA A C 1
ATOM 683 O O . ALA A 1 87 ? 12.147 -40.591 -13.928 1.00 47.78 87 ALA A O 1
#

Foldseek 3Di:
DDDDFQPDALVVLLVLQVVCCVVVLAPPQLSVVSVCLNPPVVNVVVVRVSSSCSVVVVRVVSRVVSVPPPPPPDPPDPPDPDDPPDD

pLDDT: mean 80.12, std 19.19, range [39.53, 96.69]